Protein AF-A0A957DZ56-F1 (afdb_monomer)

Foldseek 3Di:
DDDDDPDDPDDQWDWDAQAFPPGQPDPQRRDRPHIDIDGPPDDDPRDDDDDDDDPVVVVPD

Solvent-accessible surface area (backbone atoms only — not comparable to full-atom values): 4305 Å² total; per-residue (Å²): 137,86,80,88,79,90,71,74,96,72,75,79,56,44,84,43,71,61,44,30,68,89,57,57,60,50,79,74,40,47,32,94,84,36,76,47,70,42,48,81,86,68,83,53,97,59,61,85,88,80,90,84,80,59,73,67,66,75,72,56,131

Radius of gyration: 14.95 Å; Cα contacts (8 Å, |Δi|>4): 47; chains: 1; bounding box: 34×30×30 Å

Mean predicted aligned error: 5.15 Å

Secondary structure (DSSP, 8-state):
--------S--S-EEE-S--SSSS-STTTSSTT--EEE-TT---TT--------HHHHH--

Sequence (61 aa):
IQEHLTGPETGFMRVLRGGAWPENNEADRIRTTNRHSMEPTFFSGAVGFRCVTSPDELLTP

Structure (mmCIF, N/CA/C/O backbone):
data_AF-A0A957DZ56-F1
#
_entry.id   AF-A0A957DZ56-F1
#
loop_
_atom_site.group_PDB
_atom_site.id
_atom_site.type_symbol
_atom_site.label_atom_id
_atom_site.label_alt_id
_atom_site.label_comp_id
_atom_site.label_asym_id
_atom_site.label_entity_id
_atom_site.label_seq_id
_atom_site.pdbx_PDB_ins_code
_atom_site.Cartn_x
_atom_site.Cartn_y
_atom_site.Cartn_z
_atom_site.occupancy
_atom_site.B_iso_or_equiv
_atom_site.auth_seq_id
_atom_site.auth_comp_id
_atom_site.auth_asym_id
_atom_site.auth_atom_id
_atom_site.pdbx_PDB_model_num
ATOM 1 N N . ILE A 1 1 ? -21.595 -15.313 10.114 1.00 57.47 1 ILE A N 1
ATOM 2 C CA . ILE A 1 1 ? -20.926 -14.095 10.627 1.00 57.47 1 ILE A CA 1
ATOM 3 C C . ILE A 1 1 ? -19.587 -14.029 9.912 1.00 57.47 1 ILE A C 1
ATOM 5 O O . ILE A 1 1 ? -18.892 -15.036 9.921 1.00 57.47 1 ILE A O 1
ATOM 9 N N . GLN A 1 2 ? -19.286 -12.943 9.2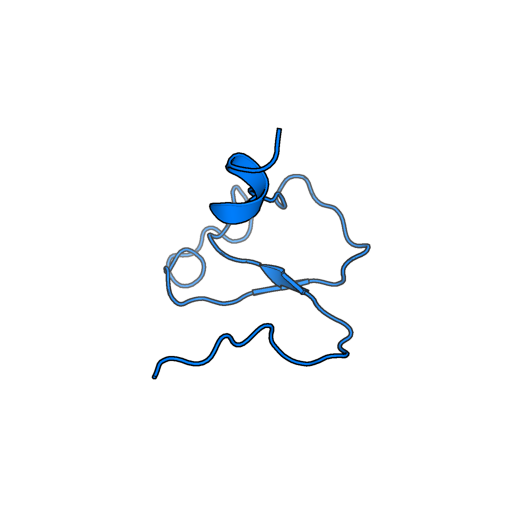01 1.00 68.62 2 GLN A N 1
ATOM 10 C CA . GLN A 1 2 ? -17.961 -12.737 8.617 1.00 68.62 2 GLN A CA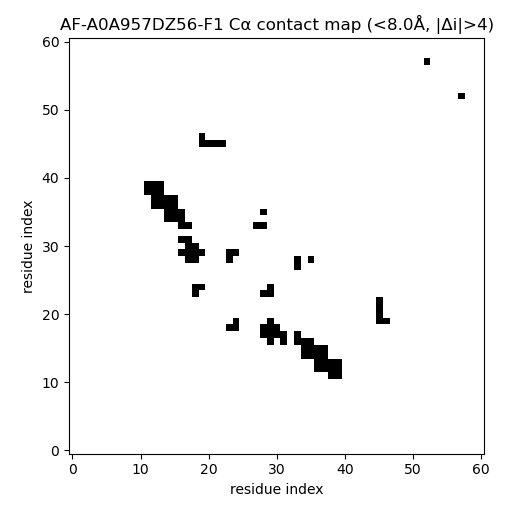 1
ATOM 11 C C . GLN A 1 2 ? -17.228 -11.728 9.489 1.00 68.62 2 GLN A C 1
ATOM 13 O O . GLN A 1 2 ? -17.721 -10.625 9.705 1.00 68.62 2 GLN A O 1
ATOM 18 N N . GLU A 1 3 ? -16.088 -12.139 10.023 1.00 79.19 3 GLU A N 1
ATOM 19 C CA . GLU A 1 3 ? -15.310 -11.345 10.969 1.00 79.19 3 GLU A CA 1
ATOM 20 C C . GLU A 1 3 ? -14.375 -10.390 10.217 1.00 79.19 3 GLU A C 1
ATOM 22 O O . GLU A 1 3 ? -13.830 -10.732 9.162 1.00 79.19 3 GLU A O 1
ATOM 27 N N . HIS A 1 4 ? -14.217 -9.168 10.730 1.00 84.75 4 HIS A N 1
ATOM 28 C CA . HIS A 1 4 ? -13.334 -8.164 10.141 1.00 84.75 4 HIS A CA 1
ATOM 29 C C . HIS A 1 4 ? -11.886 -8.423 10.569 1.00 84.75 4 HIS A C 1
ATOM 31 O O . HIS A 1 4 ? -11.545 -8.294 11.742 1.00 84.75 4 HIS A O 1
ATOM 37 N N . LEU A 1 5 ? -11.028 -8.777 9.610 1.00 89.44 5 LEU A N 1
ATOM 38 C CA . LEU A 1 5 ? -9.609 -9.039 9.847 1.00 89.44 5 LEU A CA 1
ATOM 39 C C . LEU A 1 5 ? -8.765 -7.849 9.365 1.00 89.44 5 LEU A C 1
ATOM 41 O O . LEU A 1 5 ? -8.626 -7.636 8.160 1.00 89.44 5 LEU A O 1
ATOM 45 N N . THR A 1 6 ? -8.161 -7.107 10.295 1.00 91.69 6 THR A N 1
ATOM 46 C CA . THR A 1 6 ? -7.229 -5.991 10.016 1.00 91.69 6 THR A CA 1
ATOM 47 C C . THR A 1 6 ? -5.781 -6.441 9.790 1.00 91.69 6 THR A C 1
ATOM 49 O O . THR A 1 6 ? -4.936 -5.643 9.384 1.00 91.69 6 THR A O 1
ATOM 52 N N . GLY A 1 7 ? -5.491 -7.729 9.996 1.00 91.94 7 GLY A N 1
ATOM 53 C CA . GLY A 1 7 ? -4.135 -8.276 9.983 1.00 91.94 7 GLY A CA 1
ATOM 54 C C . GLY A 1 7 ? -3.482 -8.263 11.373 1.00 91.94 7 GLY A C 1
ATOM 55 O O . GLY A 1 7 ? -4.159 -8.015 12.366 1.00 91.94 7 GLY A O 1
ATOM 56 N N . PRO A 1 8 ? -2.183 -8.591 11.468 1.00 95.19 8 PRO A N 1
ATOM 57 C CA . PRO A 1 8 ? -1.465 -8.600 12.741 1.00 95.19 8 PRO A CA 1
ATOM 58 C C . PRO A 1 8 ? -1.262 -7.181 13.298 1.00 95.19 8 PRO A C 1
ATOM 60 O O . PRO A 1 8 ? -1.079 -6.230 12.537 1.00 95.19 8 PRO A O 1
ATOM 63 N N . GLU A 1 9 ? -1.220 -7.059 14.630 1.00 95.44 9 GLU A N 1
ATOM 64 C CA . GLU A 1 9 ? -1.012 -5.779 15.332 1.00 95.44 9 GLU A CA 1
ATOM 65 C C . GLU A 1 9 ? 0.365 -5.157 15.046 1.00 95.44 9 GLU A C 1
ATOM 67 O O . GLU A 1 9 ? 0.504 -3.937 14.959 1.00 95.44 9 GLU A O 1
ATOM 72 N N . THR A 1 10 ? 1.393 -5.991 14.859 1.00 96.38 10 THR A N 1
ATOM 73 C CA . THR A 1 10 ? 2.778 -5.563 14.627 1.00 96.38 10 THR A CA 1
ATOM 74 C C . THR A 1 10 ? 3.359 -6.172 13.350 1.00 96.38 10 THR A C 1
ATOM 76 O O . THR A 1 10 ? 2.882 -7.185 12.834 1.00 96.38 10 THR A O 1
ATOM 79 N N . GLY A 1 11 ? 4.399 -5.533 12.812 1.00 95.31 11 GLY A N 1
ATOM 80 C CA . GLY A 1 11 ? 5.131 -6.021 11.647 1.00 95.31 11 GLY A CA 1
A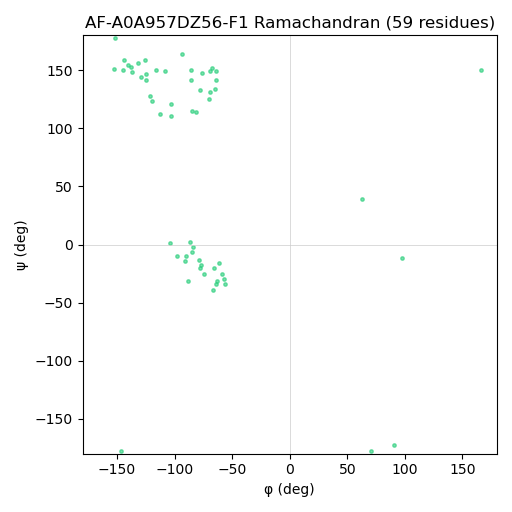TOM 81 C C . GLY A 1 11 ? 6.040 -4.956 11.043 1.00 95.31 11 GLY A C 1
ATOM 82 O O . GLY A 1 11 ? 5.743 -3.766 11.106 1.00 95.31 11 GLY A O 1
ATOM 83 N N . PHE A 1 12 ? 7.141 -5.397 10.433 1.00 97.44 12 PHE A N 1
ATOM 84 C CA . PHE A 1 12 ? 8.111 -4.507 9.782 1.00 97.44 12 PHE A CA 1
ATOM 85 C C . PHE A 1 12 ? 7.655 -4.018 8.399 1.00 97.44 12 PHE A C 1
ATOM 87 O O . PHE A 1 12 ? 8.158 -3.016 7.905 1.00 97.44 12 PHE A O 1
ATOM 94 N N . MET A 1 13 ? 6.704 -4.719 7.771 1.00 97.69 13 MET A N 1
ATOM 95 C CA . MET A 1 13 ? 6.283 -4.475 6.389 1.00 97.69 13 MET A CA 1
ATOM 96 C C . MET A 1 13 ? 4.772 -4.241 6.298 1.00 97.69 13 MET A C 1
ATOM 98 O O . MET A 1 13 ? 3.988 -4.862 7.021 1.00 97.69 13 MET A O 1
ATOM 102 N N . ARG A 1 14 ? 4.349 -3.388 5.363 1.00 96.75 14 ARG A N 1
ATOM 103 C CA . ARG A 1 14 ? 2.942 -3.134 5.015 1.00 96.75 14 ARG A CA 1
ATOM 104 C C . ARG A 1 14 ? 2.607 -3.725 3.651 1.00 96.75 14 ARG A C 1
ATOM 106 O O . ARG A 1 14 ? 3.472 -3.860 2.791 1.00 96.75 14 ARG A O 1
ATOM 113 N N . VAL A 1 15 ? 1.351 -4.132 3.475 1.00 95.88 15 VAL A N 1
ATOM 114 C CA . VAL A 1 15 ? 0.889 -4.832 2.267 1.00 95.88 15 VAL A CA 1
ATOM 115 C C . VAL A 1 15 ? 0.689 -3.843 1.122 1.00 95.88 15 VAL A C 1
ATOM 117 O O . VAL A 1 15 ? 0.004 -2.839 1.285 1.00 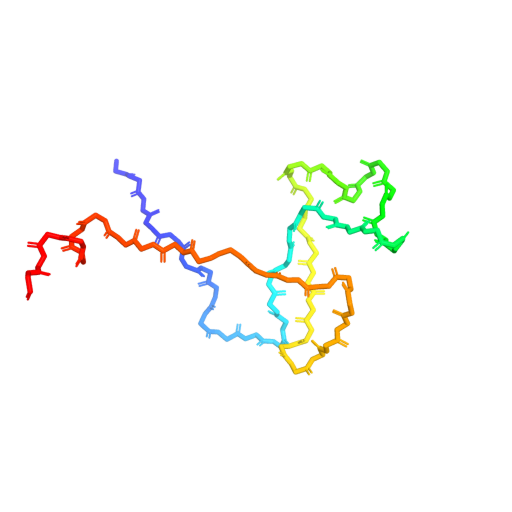95.88 15 VAL A O 1
ATOM 120 N N . LEU A 1 16 ? 1.211 -4.190 -0.052 1.00 95.12 16 LEU A N 1
ATOM 121 C CA . LEU A 1 16 ? 0.960 -3.523 -1.327 1.00 95.12 16 LEU A CA 1
ATOM 122 C C . LEU A 1 16 ? 0.244 -4.477 -2.292 1.00 95.12 16 LEU A C 1
ATOM 124 O O . LEU A 1 16 ? 0.398 -5.705 -2.230 1.00 95.12 16 LEU A O 1
ATOM 128 N N . ARG A 1 17 ? -0.567 -3.913 -3.188 1.00 96.12 17 ARG A N 1
ATOM 129 C CA . ARG A 1 17 ? -1.411 -4.646 -4.144 1.00 96.12 17 ARG A CA 1
ATOM 130 C C . ARG A 1 17 ? -1.408 -3.924 -5.492 1.00 96.12 17 ARG A C 1
ATOM 132 O O . ARG A 1 17 ? -1.233 -2.714 -5.525 1.00 96.12 17 ARG A O 1
ATOM 139 N N . GLY A 1 18 ? -1.662 -4.661 -6.574 1.00 94.44 18 GLY A N 1
ATOM 140 C CA . GLY A 1 18 ? -1.981 -4.088 -7.889 1.00 94.44 18 GLY A CA 1
ATOM 141 C C . GLY A 1 18 ? -0.826 -3.967 -8.888 1.00 94.44 18 GLY A C 1
ATOM 142 O O . GLY A 1 18 ? -1.101 -3.773 -10.065 1.00 94.44 18 GLY A O 1
ATOM 143 N N . GLY A 1 19 ? 0.428 -4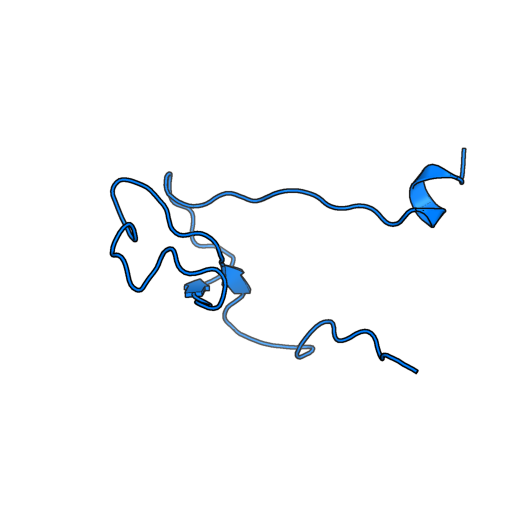.147 -8.461 1.00 94.31 19 GLY A N 1
ATOM 144 C CA . GLY A 1 19 ? 1.586 -3.932 -9.337 1.00 94.31 19 GLY A CA 1
ATOM 145 C C . GLY A 1 19 ? 1.817 -2.451 -9.653 1.00 94.31 19 GLY A C 1
ATOM 146 O O . GLY A 1 19 ? 1.116 -1.585 -9.126 1.00 94.31 19 GLY A O 1
ATOM 147 N N . ALA A 1 20 ? 2.819 -2.159 -10.479 1.00 93.56 20 ALA A N 1
ATOM 148 C CA . ALA A 1 20 ? 3.145 -0.799 -10.904 1.00 93.56 20 ALA A CA 1
ATOM 14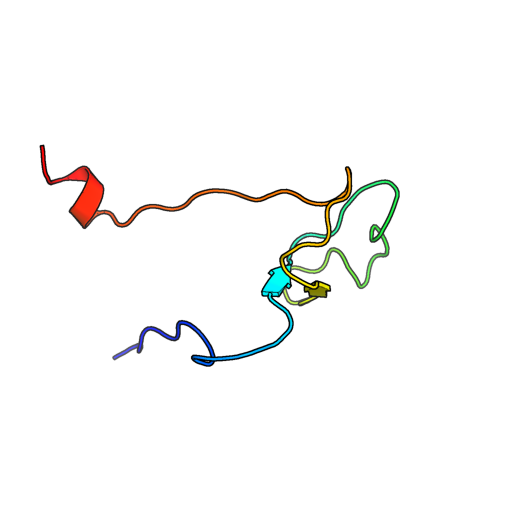9 C C . ALA A 1 20 ? 3.804 -0.791 -12.296 1.00 93.56 20 ALA A C 1
ATOM 151 O O . ALA A 1 20 ? 3.986 -1.839 -12.906 1.00 93.56 20 ALA A O 1
ATOM 152 N N . TRP A 1 21 ? 4.109 0.396 -12.824 1.00 92.00 21 TRP A N 1
ATOM 153 C CA . TRP A 1 21 ? 4.924 0.587 -14.027 1.00 92.00 21 TRP A CA 1
ATOM 154 C C . TRP A 1 21 ? 6.041 1.604 -13.723 1.00 92.00 21 TRP A C 1
ATOM 156 O O . TRP A 1 21 ? 5.750 2.582 -13.032 1.00 92.00 21 TRP A O 1
ATOM 166 N N . PRO A 1 22 ? 7.259 1.454 -14.284 1.00 89.56 22 PRO A N 1
ATOM 167 C CA . PRO A 1 22 ? 7.727 0.317 -15.083 1.00 89.56 22 PRO A CA 1
ATOM 168 C C . PRO A 1 22 ? 8.125 -0.906 -14.250 1.00 89.56 22 PRO A C 1
ATOM 170 O O . PRO A 1 22 ? 8.274 -1.987 -14.814 1.00 89.56 22 PRO A O 1
ATOM 173 N N . GLU A 1 23 ? 8.278 -0.767 -12.935 1.00 84.19 23 GLU A N 1
ATOM 174 C CA . GLU A 1 23 ? 8.637 -1.871 -12.046 1.00 84.19 23 GLU A CA 1
ATOM 175 C C . GLU A 1 23 ? 7.411 -2.673 -11.591 1.00 84.19 23 GLU A C 1
ATOM 177 O O . GLU A 1 23 ? 6.341 -2.106 -11.391 1.00 84.19 23 GLU A O 1
ATOM 182 N N . ASN A 1 24 ? 7.580 -3.974 -11.313 1.00 83.75 24 ASN A N 1
ATOM 183 C CA . ASN A 1 24 ? 6.539 -4.829 -10.720 1.00 83.75 24 ASN A CA 1
ATOM 184 C C . ASN A 1 24 ? 5.286 -4.965 -11.619 1.00 83.75 24 ASN A C 1
ATOM 186 O O . ASN A 1 24 ? 4.145 -4.948 -11.137 1.00 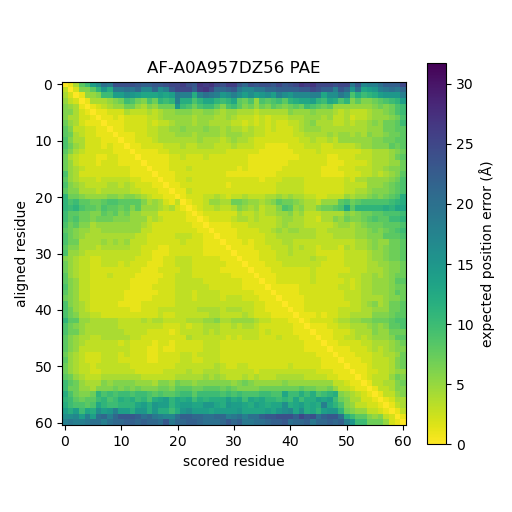83.75 24 ASN A O 1
ATOM 190 N N . ASN A 1 25 ? 5.522 -5.069 -12.930 1.00 90.12 25 ASN A N 1
ATOM 191 C CA . ASN A 1 25 ? 4.526 -5.178 -14.000 1.00 90.12 25 ASN A CA 1
ATOM 192 C C . ASN A 1 25 ? 4.403 -6.607 -14.560 1.00 90.12 25 ASN A C 1
ATOM 194 O O . ASN A 1 25 ? 3.625 -6.844 -15.488 1.00 90.12 25 ASN A O 1
ATOM 198 N N . GLU A 1 26 ? 5.161 -7.563 -14.021 1.00 93.25 26 GLU A N 1
ATOM 199 C CA . GLU A 1 26 ? 5.138 -8.946 -14.470 1.00 93.25 26 GLU A CA 1
ATOM 200 C C . GLU A 1 26 ? 3.764 -9.580 -14.213 1.00 93.25 26 GLU A C 1
ATOM 202 O O . GLU A 1 26 ? 3.051 -9.250 -13.257 1.00 93.25 26 GLU A O 1
ATOM 207 N N . ALA A 1 27 ? 3.377 -10.523 -15.077 1.00 92.50 27 ALA A N 1
ATOM 208 C CA . ALA A 1 27 ? 2.044 -11.123 -15.060 1.00 92.50 27 ALA A CA 1
ATOM 209 C C . ALA A 1 27 ? 1.687 -11.771 -13.710 1.00 92.50 27 ALA A C 1
ATOM 211 O O . ALA A 1 27 ? 0.518 -11.804 -13.330 1.00 92.50 27 ALA A O 1
ATOM 212 N N . ASP A 1 28 ? 2.669 -12.268 -12.955 1.00 91.69 28 ASP A N 1
ATOM 213 C CA . ASP A 1 28 ? 2.471 -12.828 -11.620 1.00 91.69 28 ASP A CA 1
ATOM 214 C C . ASP A 1 28 ? 2.220 -11.756 -10.548 1.00 91.69 28 ASP A C 1
ATOM 216 O O . ASP A 1 28 ? 1.555 -12.059 -9.547 1.00 91.69 28 ASP A O 1
ATOM 220 N N . ARG A 1 29 ? 2.696 -10.523 -10.765 1.00 91.12 29 ARG A N 1
ATOM 221 C CA . ARG A 1 29 ? 2.675 -9.406 -9.812 1.00 91.12 29 ARG A CA 1
ATOM 222 C C . ARG A 1 29 ? 1.410 -8.563 -9.864 1.00 91.12 29 ARG A C 1
ATOM 224 O O . ARG A 1 29 ? 0.950 -8.107 -8.814 1.00 91.12 29 ARG A O 1
ATOM 231 N N . ILE A 1 30 ? 0.804 -8.449 -11.041 1.00 93.50 30 ILE A N 1
ATOM 232 C CA . ILE A 1 30 ? -0.438 -7.691 -11.274 1.00 93.50 30 ILE A CA 1
ATOM 233 C C . ILE A 1 30 ? -1.718 -8.484 -10.951 1.00 93.50 30 ILE A C 1
ATOM 235 O O . ILE A 1 30 ? -2.828 -7.963 -11.060 1.00 93.50 30 ILE A O 1
ATOM 239 N N . ARG A 1 31 ? -1.601 -9.755 -10.541 1.00 95.31 31 ARG A N 1
ATOM 240 C CA . ARG A 1 31 ? -2.763 -10.586 -10.178 1.00 95.31 31 ARG A CA 1
ATOM 241 C C . ARG A 1 31 ? -3.484 -10.023 -8.957 1.00 95.31 31 ARG A C 1
ATOM 243 O O . ARG A 1 31 ? -2.861 -9.659 -7.963 1.00 95.31 31 ARG A O 1
ATOM 250 N N . THR A 1 32 ? -4.811 -10.101 -8.966 1.00 95.31 32 THR A N 1
ATOM 251 C CA . THR A 1 32 ? -5.680 -9.647 -7.863 1.00 95.31 32 THR A CA 1
ATOM 252 C C . THR A 1 32 ? -5.397 -10.354 -6.533 1.00 95.31 32 THR A C 1
ATOM 254 O O . THR A 1 32 ? -5.632 -9.803 -5.456 1.00 95.31 32 THR A O 1
ATOM 257 N N . THR A 1 33 ? -4.857 -11.573 -6.578 1.00 95.88 33 THR A N 1
ATOM 258 C CA . THR A 1 33 ? -4.482 -12.350 -5.392 1.00 95.88 33 THR A CA 1
ATOM 259 C C . THR A 1 33 ? -3.038 -12.120 -4.942 1.00 95.88 33 THR A C 1
ATOM 261 O O . THR A 1 33 ? -2.744 -12.393 -3.779 1.00 95.88 33 THR A O 1
ATOM 264 N N . ASN A 1 34 ? -2.163 -11.517 -5.757 1.00 95.25 34 ASN A N 1
ATOM 265 C CA . ASN A 1 34 ? -0.758 -11.285 -5.404 1.00 95.25 34 ASN A CA 1
ATOM 266 C C . ASN A 1 34 ? -0.581 -10.211 -4.315 1.00 95.25 34 ASN A C 1
ATOM 268 O O . ASN A 1 34 ? -1.068 -9.086 -4.448 1.00 95.25 34 ASN A O 1
ATOM 272 N N . ARG A 1 35 ? 0.114 -10.546 -3.224 1.00 95.38 35 ARG A N 1
ATOM 273 C CA . ARG A 1 35 ? 0.376 -9.644 -2.089 1.00 95.38 35 ARG A CA 1
ATOM 274 C C . ARG A 1 35 ? 1.865 -9.339 -2.040 1.00 95.38 35 ARG A C 1
ATOM 276 O O . ARG A 1 35 ? 2.651 -10.228 -1.732 1.00 95.38 35 ARG A O 1
ATOM 283 N N . HIS A 1 36 ? 2.234 -8.095 -2.316 1.00 93.75 36 HIS A N 1
ATOM 284 C CA . HIS A 1 36 ? 3.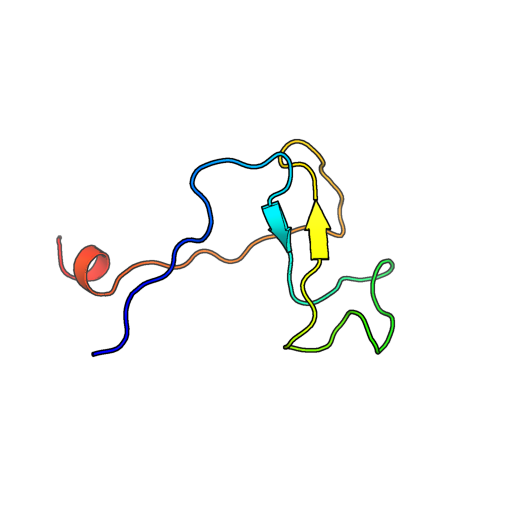590 -7.615 -2.077 1.00 93.75 36 HIS A CA 1
ATOM 285 C C . HIS A 1 36 ? 3.658 -6.963 -0.693 1.00 93.75 36 HIS A C 1
ATOM 287 O O . HIS A 1 36 ? 2.627 -6.629 -0.103 1.00 93.75 36 HIS A O 1
ATOM 293 N N . SER A 1 37 ? 4.859 -6.768 -0.165 1.00 94.88 37 SER A N 1
ATOM 294 C CA . SER A 1 37 ? 5.058 -6.032 1.079 1.00 94.88 37 SER A CA 1
ATOM 295 C C . SER A 1 37 ? 6.243 -5.090 0.977 1.00 94.88 37 SER A C 1
ATOM 297 O O . SER A 1 37 ? 7.205 -5.390 0.275 1.00 94.88 37 SER A O 1
ATOM 299 N N . MET A 1 38 ? 6.178 -3.968 1.678 1.00 94.94 38 MET A N 1
ATOM 300 C CA . MET A 1 38 ? 7.218 -2.946 1.660 1.00 94.94 38 MET A CA 1
ATOM 301 C C . MET A 1 38 ? 7.360 -2.308 3.038 1.00 94.94 38 MET A C 1
ATOM 303 O O . MET A 1 38 ? 6.396 -2.261 3.803 1.00 94.94 38 MET A O 1
ATOM 307 N N . GLU A 1 39 ? 8.569 -1.865 3.360 1.00 97.06 39 GLU A N 1
ATOM 308 C CA . GLU A 1 39 ? 8.846 -1.126 4.588 1.00 97.06 39 GLU A CA 1
ATOM 309 C C . GLU A 1 39 ? 8.095 0.221 4.524 1.00 97.06 39 GLU A C 1
ATOM 311 O O . GLU A 1 39 ? 8.086 0.852 3.466 1.00 97.06 39 GLU A O 1
ATOM 316 N N . PRO A 1 40 ? 7.387 0.639 5.589 1.00 96.00 40 PRO A N 1
ATOM 317 C CA . PRO A 1 40 ? 6.474 1.780 5.528 1.00 96.00 40 PRO A CA 1
ATOM 318 C C . PRO A 1 40 ? 7.148 3.135 5.272 1.00 96.00 40 PRO A C 1
ATOM 320 O O . PRO A 1 40 ? 6.451 4.056 4.851 1.00 96.00 40 PRO A O 1
ATOM 323 N N . THR A 1 41 ? 8.453 3.282 5.526 1.00 96.56 41 THR A N 1
ATOM 324 C CA . THR A 1 41 ? 9.196 4.520 5.229 1.00 96.56 41 THR A CA 1
ATOM 325 C C . THR A 1 41 ? 9.807 4.553 3.827 1.00 96.56 41 THR A C 1
ATOM 327 O O . THR A 1 41 ? 10.234 5.616 3.372 1.00 96.56 41 THR A O 1
ATOM 330 N N . PHE A 1 42 ? 9.805 3.432 3.100 1.00 94.94 42 PHE A N 1
ATOM 331 C CA . PHE A 1 42 ? 10.255 3.389 1.715 1.00 94.94 42 PHE A CA 1
ATOM 332 C C . PHE A 1 42 ? 9.275 4.130 0.800 1.00 94.94 42 PHE A C 1
ATOM 334 O O . PHE A 1 42 ? 8.069 3.880 0.808 1.00 94.94 42 PHE A O 1
ATOM 341 N N . PHE A 1 43 ? 9.810 5.001 -0.053 1.00 92.56 43 PHE A N 1
ATOM 342 C CA . PHE A 1 43 ? 9.044 5.743 -1.047 1.00 92.56 43 PHE A CA 1
ATOM 343 C C . PHE A 1 43 ? 9.615 5.510 -2.448 1.00 92.56 43 PHE A C 1
ATOM 345 O O . PHE A 1 43 ? 10.825 5.436 -2.651 1.00 92.56 43 PHE A O 1
ATOM 352 N N . SER A 1 44 ? 8.728 5.391 -3.432 1.00 92.81 44 SER A N 1
ATOM 353 C CA . SER A 1 44 ? 9.068 5.228 -4.846 1.00 92.81 44 SER A CA 1
ATOM 354 C C . SER A 1 44 ? 7.938 5.788 -5.703 1.00 92.81 44 SER A C 1
ATOM 356 O O . SER A 1 44 ? 6.778 5.743 -5.297 1.00 92.81 44 SER A O 1
ATOM 358 N N . GLY A 1 45 ? 8.259 6.266 -6.909 1.00 93.81 45 GLY A N 1
ATOM 359 C CA . GLY A 1 45 ? 7.254 6.677 -7.896 1.00 93.81 45 GLY A CA 1
ATOM 360 C C . GLY A 1 45 ? 6.330 5.536 -8.348 1.00 93.81 45 GLY A C 1
ATOM 361 O O . GLY A 1 45 ? 5.254 5.798 -8.876 1.00 93.81 45 GLY A O 1
ATOM 362 N N . ALA A 1 46 ? 6.714 4.284 -8.090 1.00 92.50 46 ALA A N 1
ATOM 363 C CA . ALA A 1 46 ? 5.918 3.089 -8.358 1.00 92.50 46 ALA A CA 1
ATOM 364 C C . ALA A 1 46 ? 4.947 2.721 -7.213 1.00 92.50 46 ALA A C 1
ATOM 366 O O . ALA A 1 46 ? 4.275 1.693 -7.282 1.00 92.50 46 ALA A O 1
ATOM 367 N N . VAL A 1 47 ? 4.878 3.511 -6.133 1.00 93.81 47 VAL A N 1
ATOM 368 C CA . VAL A 1 47 ? 4.069 3.206 -4.941 1.00 93.81 47 VAL A CA 1
ATOM 369 C C . VAL A 1 47 ? 3.063 4.323 -4.681 1.00 93.81 47 VAL A C 1
ATOM 371 O O . VAL A 1 47 ? 3.417 5.491 -4.563 1.00 93.81 47 VAL A O 1
ATOM 374 N N . GLY A 1 48 ? 1.792 3.947 -4.545 1.00 93.44 48 GLY A N 1
ATOM 375 C CA . GLY A 1 48 ? 0.699 4.846 -4.182 1.00 93.44 48 GLY A CA 1
ATOM 376 C C . GLY A 1 48 ? -0.360 4.133 -3.344 1.00 93.44 48 GLY A C 1
ATOM 377 O O . GLY A 1 48 ? -0.224 2.953 -3.017 1.00 93.44 48 GLY A O 1
ATOM 378 N N . PHE A 1 49 ? -1.432 4.844 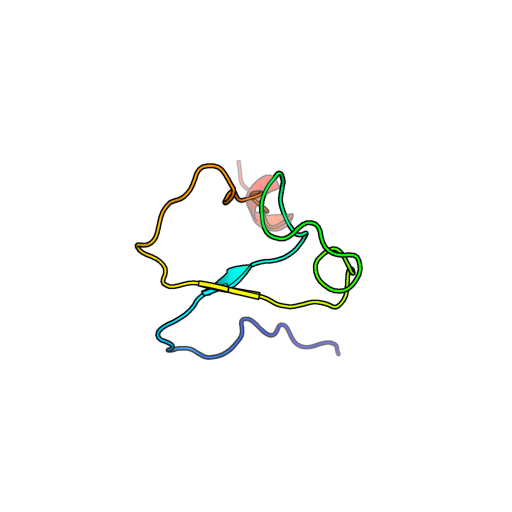-2.998 1.00 95.88 49 PHE A N 1
ATOM 379 C CA . PHE A 1 49 ? -2.538 4.300 -2.211 1.00 95.88 49 PHE A CA 1
ATOM 380 C C . PHE A 1 49 ? -3.885 4.872 -2.659 1.00 95.88 49 PHE A C 1
ATOM 382 O O . PHE A 1 49 ? -3.965 5.930 -3.283 1.00 95.88 49 PHE A O 1
ATOM 389 N N . ARG A 1 50 ? -4.961 4.152 -2.331 1.00 96.25 50 ARG A N 1
ATOM 390 C CA . ARG A 1 50 ? -6.344 4.600 -2.505 1.00 96.25 50 ARG A CA 1
ATOM 391 C C . ARG A 1 50 ? -7.012 4.617 -1.141 1.00 96.25 50 ARG A C 1
ATOM 393 O O . ARG A 1 50 ? -7.040 3.588 -0.470 1.00 96.25 50 ARG A O 1
ATOM 400 N N . CYS A 1 51 ? -7.541 5.770 -0.751 1.00 95.12 51 CYS A N 1
ATOM 401 C CA . CYS A 1 51 ? -8.286 5.902 0.493 1.00 95.12 51 CYS A CA 1
ATOM 402 C C . CYS A 1 51 ? -9.607 5.129 0.433 1.00 95.12 51 CYS A C 1
ATOM 404 O O . CYS A 1 51 ? -10.205 4.962 -0.633 1.00 95.12 51 CYS A O 1
ATOM 406 N N . VAL A 1 52 ? -10.062 4.701 1.603 1.00 93.44 52 VAL A N 1
ATOM 407 C CA . VAL A 1 52 ? -11.385 4.126 1.842 1.00 93.44 52 VAL A CA 1
ATOM 408 C C . VAL A 1 52 ? -11.978 4.816 3.069 1.00 93.44 52 VAL A C 1
ATOM 410 O O . VAL A 1 52 ? -11.233 5.341 3.891 1.00 93.44 52 VAL A O 1
ATOM 413 N N . THR A 1 53 ? -13.300 4.824 3.181 1.00 92.56 53 THR A N 1
ATOM 414 C CA . THR A 1 53 ? -14.032 5.337 4.347 1.00 92.56 53 THR A CA 1
ATOM 415 C C . THR A 1 53 ? -15.166 4.373 4.662 1.00 92.56 53 THR A C 1
ATOM 417 O O . THR A 1 53 ? -15.620 3.638 3.772 1.00 92.56 53 THR A O 1
ATOM 420 N N . SER A 1 54 ? -15.579 4.323 5.924 1.00 89.88 54 SER A N 1
ATOM 421 C CA . SER A 1 54 ? -16.753 3.550 6.304 1.00 89.88 54 SER A CA 1
ATOM 422 C C . SER A 1 54 ? -18.030 4.299 5.893 1.00 89.88 54 SER A C 1
ATOM 424 O O . SER A 1 54 ? -18.056 5.530 5.891 1.00 89.88 54 SER A O 1
ATOM 426 N N . PRO A 1 55 ? -19.114 3.590 5.534 1.00 86.56 55 PRO A N 1
ATOM 427 C CA . PRO A 1 55 ? -20.398 4.242 5.294 1.00 86.56 55 PRO A CA 1
ATOM 428 C C . PRO A 1 55 ? -20.870 5.067 6.498 1.00 86.56 55 PRO A C 1
ATOM 430 O O . PRO A 1 55 ? -21.455 6.125 6.309 1.00 86.56 55 PRO A O 1
ATOM 433 N N . ASP A 1 56 ? -20.573 4.613 7.717 1.00 87.88 56 ASP A N 1
ATOM 434 C CA . ASP A 1 56 ? -20.987 5.279 8.954 1.00 87.88 56 ASP A CA 1
ATOM 435 C C . ASP A 1 56 ? -20.309 6.648 9.129 1.00 87.88 56 ASP A C 1
ATOM 437 O O . ASP A 1 56 ? -20.973 7.612 9.502 1.00 87.88 56 ASP A O 1
ATOM 441 N N . GLU A 1 57 ? -19.024 6.773 8.773 1.00 82.50 57 GLU A N 1
ATOM 442 C CA . GLU A 1 57 ? -18.293 8.053 8.780 1.00 82.50 57 GLU A CA 1
ATOM 443 C C . GLU A 1 57 ? -18.877 9.080 7.803 1.00 82.50 57 GLU A C 1
ATOM 445 O O . GLU A 1 57 ? -18.825 10.280 8.066 1.00 82.50 57 GLU A O 1
ATOM 450 N N . LEU A 1 58 ? -19.450 8.626 6.685 1.00 77.19 58 LEU A N 1
ATOM 451 C CA . LEU A 1 58 ? -20.096 9.499 5.700 1.00 77.19 58 LEU A CA 1
ATOM 452 C C . LEU A 1 58 ? -21.484 9.982 6.141 1.00 77.19 58 LEU A C 1
ATOM 454 O O . LEU A 1 58 ? -22.018 10.922 5.553 1.00 77.19 58 LEU A O 1
ATOM 458 N N . LEU A 1 59 ? -22.086 9.318 7.130 1.00 79.00 59 LEU A N 1
ATOM 459 C CA . LEU A 1 59 ? -23.424 9.622 7.641 1.00 79.00 59 LEU A CA 1
ATOM 460 C C . LEU A 1 59 ? -23.394 10.488 8.909 1.00 79.00 59 LEU A C 1
ATOM 462 O O . LEU A 1 59 ? -24.441 10.994 9.317 1.00 79.00 59 LEU A O 1
ATOM 466 N N . THR A 1 60 ? -22.223 10.691 9.515 1.00 70.62 60 THR A N 1
ATOM 467 C CA . THR A 1 60 ? -22.007 11.696 10.563 1.00 70.62 60 THR A CA 1
ATOM 468 C C . THR A 1 60 ? -21.692 13.065 9.941 1.00 70.62 60 THR A C 1
ATOM 470 O O . THR A 1 60 ? -20.668 13.174 9.267 1.00 70.62 60 THR A O 1
ATOM 473 N N . PRO A 1 61 ? -22.556 14.086 10.123 1.00 63.22 61 PRO A N 1
ATOM 474 C CA . PRO A 1 61 ? -22.335 15.437 9.601 1.00 63.22 61 PRO A CA 1
ATOM 475 C C . PRO A 1 61 ? -21.224 16.206 10.328 1.00 63.22 61 PRO A C 1
ATOM 477 O O . PRO A 1 61 ? -20.981 15.926 11.526 1.00 63.22 61 PRO A O 1
#

pLDDT: mean 90.54, std 8.29, range [57.47, 97.69]